Protein AF-A0A6J3S0X6-F1 (afdb_monomer)

Secondary structure (DSSP, 8-state):
-HHHHHHHHHHHHHHHHHHHHHHHHHSTT---PPPEEEEEEEE--TT---SS-----BTTEEEEEEEE--S-HHHHHHHHHHHTT---HHHHHHHHTTTS---S------S---PPPHHHHHHH-PPPHHHHHHHHHHHHHHHHHHHHHHHHHHTT--

Organism: Tursiops truncatus (NCBI:txid9739)

Nearest PDB structures (foldseek):
  6wao-assembly1_B  TM=4.296E-01  e=1.115E+00  Arabidopsis thaliana
  6wao-assembly1_A  TM=4.395E-01  e=2.461E+00  Arabidopsis thaliana
  6wcs-assembly1_B  TM=4.379E-01  e=2.629E+00  Arabidopsis thaliana
  7tlf-assembly2_E  TM=3.580E-01  e=1.452E+00  Proteomonas sulcata
  2jya-assembly1_A  TM=3.172E-01  e=8.619E+00  Agrobacterium fabrum str. C58

Foldseek 3Di:
DPVVVVQVVLQVVLVVVVVVQLVLLPDPPDPDDDKDKGKHWAADDPPQPDDDDPFPDDPRTGIFIDIDGDSDNLVRVVVVCVSNVHDCVVVVVVVPVVDDDDPPDPDPPDPDPDQDDPVVCVVVVPDHPVVVVVVVVVVVVVVVVVVVVVVVVVVVPD

Radius of gyration: 33.4 Å; Cα contacts (8 Å, |Δi|>4): 92; chains: 1; bounding box: 47×49×105 Å

Solvent-accessible surface area (backbone atoms only — not comparable to full-atom values): 9994 Å² total; per-residue (Å²): 123,65,68,62,54,55,44,50,51,45,34,52,57,31,48,55,53,48,51,58,51,52,56,51,57,71,43,92,80,72,88,74,78,75,70,46,77,41,49,39,65,41,76,67,58,103,82,72,90,76,82,92,70,94,52,67,65,59,94,61,27,35,57,41,76,53,72,50,74,71,80,46,69,65,64,47,53,51,51,52,32,56,69,66,74,44,90,58,64,81,61,51,57,66,60,52,66,76,79,64,75,84,75,82,80,75,74,76,85,58,95,62,76,90,77,78,59,74,66,54,27,70,72,69,70,49,83,55,78,66,61,58,51,56,50,51,55,55,50,50,54,51,53,52,52,54,51,53,52,53,53,56,57,62,70,73,74,120

Structure (mmCIF, N/CA/C/O backbone):
data_AF-A0A6J3S0X6-F1
#
_entry.id   AF-A0A6J3S0X6-F1
#
loop_
_atom_site.group_PDB
_atom_site.id
_atom_site.type_symbol
_atom_site.label_atom_id
_atom_site.label_alt_id
_atom_site.label_comp_id
_atom_site.label_asym_id
_atom_site.label_entity_id
_atom_site.label_seq_id
_atom_site.pdbx_PDB_ins_code
_atom_site.Cartn_x
_atom_site.Cartn_y
_atom_site.Cartn_z
_atom_site.occupancy
_atom_site.B_iso_or_equiv
_atom_site.auth_seq_id
_atom_site.auth_comp_id
_atom_site.auth_asym_id
_atom_site.auth_atom_id
_atom_site.pdbx_PDB_model_num
ATOM 1 N N . MET A 1 1 ? 18.352 9.511 -20.457 1.00 56.28 1 MET A N 1
ATOM 2 C CA . MET A 1 1 ? 18.359 9.613 -18.977 1.00 56.28 1 MET A CA 1
ATOM 3 C C . MET A 1 1 ? 17.061 10.206 -18.416 1.00 56.28 1 MET A C 1
ATOM 5 O O . MET A 1 1 ? 16.658 9.818 -17.333 1.00 56.28 1 MET A O 1
ATOM 9 N N . THR A 1 2 ? 16.362 11.066 -19.164 1.00 64.38 2 THR A N 1
ATOM 10 C CA . THR A 1 2 ? 15.170 11.818 -18.721 1.00 64.38 2 THR A CA 1
ATOM 11 C C . THR A 1 2 ? 13.908 10.975 -18.481 1.00 64.38 2 THR A C 1
ATOM 13 O O . THR A 1 2 ? 13.141 11.287 -17.580 1.00 64.38 2 THR A O 1
ATOM 16 N N . LEU A 1 3 ? 13.704 9.879 -19.226 1.00 71.19 3 LEU A N 1
ATOM 17 C CA . LEU A 1 3 ? 12.484 9.057 -19.116 1.00 71.19 3 LEU A CA 1
ATOM 18 C C . LEU A 1 3 ? 12.321 8.395 -17.733 1.00 71.19 3 LEU A C 1
ATOM 20 O O . LEU A 1 3 ? 11.231 8.387 -17.175 1.00 71.19 3 LEU A O 1
ATOM 24 N N . ASN A 1 4 ? 13.417 7.892 -17.152 1.00 76.62 4 ASN A N 1
ATOM 25 C CA . ASN A 1 4 ? 13.386 7.242 -15.836 1.00 76.62 4 ASN A CA 1
ATOM 26 C C . ASN A 1 4 ? 13.044 8.225 -14.709 1.00 76.62 4 ASN A C 1
ATOM 28 O O . ASN A 1 4 ? 12.375 7.841 -13.756 1.00 76.62 4 ASN A O 1
ATOM 32 N N . ILE A 1 5 ? 13.470 9.486 -14.837 1.00 82.19 5 ILE A N 1
ATOM 33 C CA . ILE A 1 5 ? 13.182 10.541 -13.856 1.00 82.19 5 ILE A CA 1
ATOM 34 C C . ILE A 1 5 ? 11.679 10.840 -13.851 1.00 82.19 5 ILE A C 1
ATOM 36 O O . ILE A 1 5 ? 11.073 10.891 -12.788 1.00 82.19 5 ILE A O 1
ATOM 40 N N . VAL A 1 6 ? 11.062 10.934 -15.035 1.00 84.94 6 VAL A N 1
ATOM 41 C CA . VAL A 1 6 ? 9.612 11.149 -15.166 1.00 84.94 6 VAL A CA 1
ATOM 42 C C . VAL A 1 6 ? 8.821 9.966 -14.596 1.00 84.94 6 VAL A C 1
ATOM 44 O O . VAL A 1 6 ? 7.844 10.167 -13.880 1.00 84.94 6 VAL A O 1
ATOM 47 N N . PHE A 1 7 ? 9.245 8.724 -14.856 1.00 86.50 7 PHE A N 1
ATOM 48 C CA . PHE A 1 7 ? 8.583 7.539 -14.292 1.00 86.50 7 PHE A CA 1
ATOM 49 C C . PHE A 1 7 ? 8.681 7.481 -12.768 1.00 86.50 7 PHE A C 1
ATOM 51 O O . PHE A 1 7 ? 7.698 7.155 -12.101 1.00 86.50 7 PHE A O 1
ATOM 58 N N . GLN A 1 8 ? 9.842 7.833 -12.215 1.00 88.31 8 GLN A N 1
ATOM 59 C CA . GLN A 1 8 ? 10.033 7.921 -10.774 1.00 88.31 8 GLN A CA 1
ATOM 60 C C . GLN A 1 8 ? 9.152 9.015 -10.166 1.00 88.31 8 GLN A C 1
ATOM 62 O O . GLN A 1 8 ? 8.465 8.760 -9.184 1.00 88.31 8 GLN A O 1
ATOM 67 N N . GLU A 1 9 ? 9.105 10.200 -10.772 1.00 91.44 9 GLU A N 1
ATOM 68 C CA . GLU A 1 9 ? 8.286 11.313 -10.292 1.00 91.44 9 GLU A CA 1
ATOM 69 C C . GLU A 1 9 ? 6.787 10.978 -10.285 1.00 91.44 9 GLU A C 1
ATOM 71 O O . GLU A 1 9 ? 6.089 11.250 -9.305 1.00 91.44 9 GLU A O 1
ATOM 76 N N . VAL A 1 10 ? 6.283 10.328 -11.341 1.00 90.12 10 VAL A N 1
ATOM 77 C CA . VAL A 1 10 ? 4.884 9.877 -11.389 1.00 90.12 10 VAL A CA 1
ATOM 78 C C . VAL A 1 10 ? 4.604 8.843 -10.300 1.00 90.12 10 VAL A C 1
ATOM 80 O O . VAL A 1 10 ? 3.589 8.950 -9.612 1.00 90.12 10 VAL A O 1
ATOM 83 N N . ASN A 1 11 ? 5.508 7.881 -10.097 1.00 91.94 11 ASN A N 1
ATOM 84 C CA . ASN A 1 11 ? 5.362 6.885 -9.038 1.00 91.94 11 ASN A CA 1
ATOM 85 C C . ASN A 1 11 ? 5.354 7.530 -7.646 1.00 91.94 11 ASN A C 1
ATOM 87 O O . ASN A 1 11 ? 4.496 7.193 -6.837 1.00 91.94 11 ASN A O 1
ATOM 91 N N . GLU A 1 12 ? 6.240 8.489 -7.380 1.00 94.06 12 GLU A N 1
ATOM 92 C CA . GLU A 1 12 ? 6.286 9.225 -6.111 1.00 94.06 12 GLU A CA 1
ATOM 93 C C . GLU A 1 12 ? 4.986 9.998 -5.845 1.00 94.06 12 GLU A C 1
ATOM 95 O O . GLU A 1 12 ? 4.422 9.942 -4.750 1.00 94.06 12 GLU A O 1
ATOM 100 N N . ASN A 1 13 ? 4.453 10.688 -6.855 1.00 94.19 13 ASN A N 1
ATOM 101 C CA . ASN A 1 13 ? 3.195 11.427 -6.726 1.00 94.19 13 ASN A CA 1
ATOM 102 C C . ASN A 1 13 ? 1.991 10.491 -6.521 1.00 94.19 13 ASN A C 1
ATOM 104 O O . ASN A 1 13 ? 1.105 10.776 -5.703 1.00 94.19 13 ASN A O 1
ATOM 108 N N . SER A 1 14 ? 1.980 9.348 -7.209 1.00 93.12 14 SER A N 1
ATOM 109 C CA . SER A 1 14 ? 0.981 8.300 -7.004 1.00 93.12 14 SER A CA 1
ATOM 110 C C . SER A 1 14 ? 1.089 7.664 -5.616 1.00 93.12 14 SER A C 1
ATOM 112 O O . SER A 1 14 ? 0.060 7.441 -4.980 1.00 93.12 14 SER A O 1
ATOM 114 N N . LEU A 1 15 ? 2.300 7.427 -5.099 1.00 93.31 15 LEU A N 1
ATOM 115 C CA . LEU A 1 15 ? 2.525 6.882 -3.754 1.00 93.31 15 LEU A CA 1
ATOM 116 C C . LEU A 1 15 ? 2.066 7.843 -2.659 1.00 93.31 15 LEU A C 1
ATOM 118 O O . LEU A 1 15 ? 1.383 7.419 -1.729 1.00 93.31 15 LEU A O 1
ATOM 122 N N . LYS A 1 16 ? 2.365 9.141 -2.784 1.00 93.69 16 LYS A N 1
ATOM 123 C C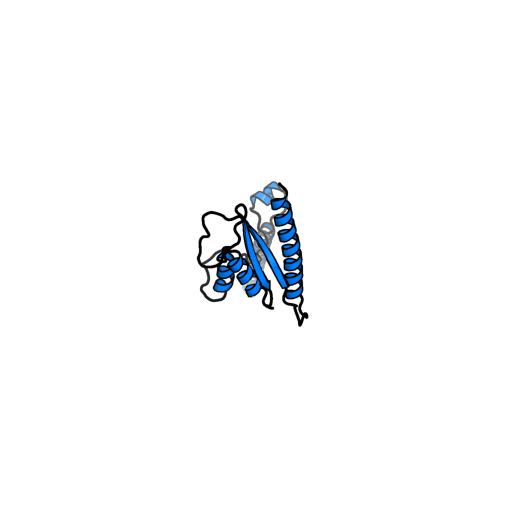A . LYS A 1 16 ? 1.862 10.167 -1.852 1.00 93.69 16 LYS A CA 1
ATOM 124 C C . LYS A 1 16 ? 0.336 10.185 -1.817 1.00 93.69 16 LYS A C 1
ATOM 126 O O . LYS A 1 16 ? -0.265 10.195 -0.744 1.00 93.69 16 LYS A O 1
ATOM 131 N N . SER A 1 17 ? -0.290 10.133 -2.992 1.00 91.00 17 SER A N 1
ATOM 132 C CA . SER A 1 17 ? -1.750 10.101 -3.118 1.00 91.00 17 SER A CA 1
ATOM 133 C C . SER A 1 17 ? -2.350 8.814 -2.539 1.00 91.00 17 SER A C 1
ATOM 135 O O . SER A 1 17 ? -3.396 8.860 -1.891 1.00 91.00 17 SER A O 1
ATOM 137 N N . LEU A 1 18 ? -1.675 7.674 -2.725 1.00 91.00 18 LEU A N 1
ATOM 138 C CA . LEU A 1 18 ? -2.056 6.393 -2.135 1.00 91.00 18 LEU A CA 1
ATOM 139 C C . LEU A 1 18 ? -1.964 6.422 -0.604 1.00 91.00 18 LEU A C 1
ATOM 141 O O . LEU A 1 18 ? -2.918 6.019 0.056 1.00 91.00 18 LEU A O 1
ATOM 145 N N . SER A 1 19 ? -0.858 6.923 -0.043 1.00 90.25 19 SER A N 1
ATOM 146 C CA . SER A 1 19 ? -0.666 7.037 1.412 1.00 90.25 19 SER A CA 1
ATOM 147 C C . SER A 1 19 ? -1.778 7.866 2.038 1.00 90.25 19 SER A C 1
ATOM 149 O O . SER A 1 19 ? -2.481 7.394 2.928 1.00 90.25 19 SER A O 1
ATOM 151 N N . ALA A 1 20 ? -2.027 9.057 1.487 1.00 89.12 20 ALA A N 1
ATOM 152 C CA . ALA A 1 20 ? -3.098 9.925 1.958 1.00 89.12 20 ALA A CA 1
ATOM 153 C C . ALA A 1 20 ? -4.475 9.240 1.874 1.00 89.12 20 ALA A C 1
ATOM 155 O O . ALA A 1 20 ? -5.309 9.403 2.765 1.00 89.12 20 ALA A O 1
ATOM 156 N N . TYR A 1 21 ? -4.733 8.455 0.822 1.00 88.56 21 TYR A N 1
ATOM 157 C CA . TYR A 1 21 ? -5.977 7.695 0.693 1.00 88.56 21 TYR A CA 1
ATOM 158 C C . TYR A 1 21 ? -6.118 6.622 1.785 1.00 88.56 21 TYR A C 1
ATOM 160 O O . TYR A 1 21 ? -7.165 6.545 2.428 1.00 88.56 21 TYR A O 1
ATOM 168 N N . LEU A 1 22 ? -5.064 5.838 2.036 1.00 88.69 22 LEU A N 1
ATOM 169 C CA . LEU A 1 22 ? -5.047 4.793 3.066 1.00 88.69 22 LEU A CA 1
ATOM 170 C C . LEU A 1 22 ? -5.162 5.369 4.486 1.00 88.69 22 LEU A C 1
ATOM 172 O O . LEU A 1 22 ? -5.909 4.839 5.305 1.00 88.69 22 LEU A O 1
ATOM 176 N N . GLU A 1 23 ? -4.507 6.492 4.773 1.00 88.12 23 GLU A N 1
ATOM 177 C CA . GLU A 1 23 ? -4.644 7.191 6.057 1.00 88.12 23 GLU A CA 1
ATOM 178 C C . GLU A 1 23 ? -6.081 7.671 6.294 1.00 88.12 23 GLU A C 1
ATOM 180 O O . GLU A 1 23 ? -6.598 7.608 7.411 1.00 88.12 23 GLU A O 1
ATOM 185 N N . ASN A 1 24 ? -6.757 8.139 5.242 1.00 85.38 24 ASN A N 1
ATOM 186 C CA . ASN A 1 24 ? -8.154 8.555 5.338 1.00 85.38 24 ASN A CA 1
ATOM 187 C C . ASN A 1 24 ? -9.114 7.365 5.494 1.00 85.38 24 ASN A C 1
ATOM 189 O O . ASN A 1 24 ? -10.166 7.532 6.107 1.00 85.38 24 ASN A O 1
ATOM 193 N N . LEU A 1 25 ? -8.754 6.177 4.993 1.00 83.12 25 LEU A N 1
ATOM 194 C CA . LEU A 1 25 ? -9.490 4.933 5.248 1.00 83.12 25 LEU A CA 1
ATOM 195 C C . LEU A 1 25 ? -9.393 4.492 6.712 1.00 83.12 25 LEU A C 1
ATOM 197 O O . LEU A 1 25 ? -10.371 4.002 7.270 1.00 83.12 25 LEU A O 1
ATOM 201 N N . GLN A 1 26 ? -8.229 4.676 7.340 1.00 82.06 26 GLN A N 1
ATOM 202 C CA . GLN A 1 26 ? -7.994 4.271 8.729 1.00 82.06 26 GLN A CA 1
ATOM 203 C C . GLN A 1 26 ? -8.692 5.175 9.754 1.00 82.06 26 GLN A C 1
ATOM 205 O O . GLN A 1 26 ? -8.938 4.744 10.879 1.00 82.06 26 GLN A O 1
ATOM 210 N N . LYS A 1 27 ? -9.023 6.422 9.396 1.00 81.94 27 LYS A N 1
ATOM 211 C CA . LYS A 1 27 ? -9.671 7.374 10.309 1.00 81.94 27 LYS A CA 1
ATOM 212 C C . LYS A 1 27 ? -11.154 7.019 10.510 1.00 81.94 27 LYS A C 1
ATOM 214 O O . LYS A 1 27 ? -11.945 7.166 9.570 1.00 81.94 27 LYS A O 1
ATOM 219 N N . PRO A 1 28 ? -11.581 6.629 11.728 1.00 63.47 28 PRO A N 1
ATOM 220 C CA . PRO A 1 28 ? -12.983 6.338 12.002 1.00 63.47 28 PRO A CA 1
ATOM 221 C C . PRO A 1 28 ? -13.795 7.639 11.911 1.00 63.47 28 PRO A C 1
ATOM 223 O O . PRO A 1 28 ? -13.702 8.503 12.775 1.00 63.47 28 PRO A O 1
ATOM 226 N N . GLY A 1 29 ? -14.567 7.811 10.833 1.00 64.06 29 GLY A N 1
ATOM 227 C CA . GLY A 1 29 ? -15.448 8.975 10.659 1.00 64.06 29 GLY A CA 1
ATOM 228 C C . GLY A 1 29 ? -15.529 9.556 9.245 1.00 64.06 29 GLY A C 1
ATOM 229 O O . GLY A 1 29 ? -16.440 10.340 8.973 1.00 64.06 29 GLY A O 1
ATOM 230 N N . PHE A 1 30 ? -14.652 9.163 8.315 1.00 65.00 30 PHE A N 1
ATOM 231 C CA . PHE A 1 30 ? -14.728 9.634 6.928 1.00 65.00 30 PHE A CA 1
ATOM 232 C C . PHE A 1 30 ? -15.824 8.897 6.139 1.00 65.00 30 PHE A C 1
ATOM 234 O O . PHE A 1 30 ? -15.685 7.748 5.730 1.00 65.00 30 PHE A O 1
ATOM 241 N N . LYS A 1 31 ? -16.955 9.578 5.911 1.00 58.62 31 LYS A N 1
ATOM 242 C CA . LYS A 1 31 ? -18.150 9.009 5.257 1.00 58.62 31 LYS A CA 1
ATOM 243 C C . LYS A 1 31 ? -18.131 9.071 3.727 1.00 58.62 31 LYS A C 1
ATOM 245 O O . LYS A 1 31 ? -19.076 8.590 3.106 1.00 58.62 31 LYS A O 1
ATOM 250 N N . SER A 1 32 ? -17.106 9.656 3.110 1.00 62.16 32 SER A N 1
ATOM 251 C CA . SER A 1 32 ? -17.031 9.855 1.658 1.00 62.16 32 SER A CA 1
ATOM 252 C C . SER A 1 32 ? -15.578 10.013 1.215 1.00 62.16 32 SER A C 1
ATOM 254 O O . SER A 1 32 ? -15.001 11.092 1.347 1.00 62.16 32 SER A O 1
ATOM 256 N N . LEU A 1 33 ? -15.001 8.952 0.657 1.00 72.12 33 LEU A N 1
ATOM 257 C CA . LEU A 1 33 ? -13.732 9.027 -0.059 1.00 72.12 33 LEU A CA 1
ATOM 258 C C . LEU A 1 33 ? -14.025 9.267 -1.534 1.00 72.12 33 LEU A C 1
ATOM 260 O O . LEU A 1 33 ? -14.831 8.556 -2.135 1.00 72.12 33 LEU A O 1
ATOM 264 N N . LYS A 1 34 ? -13.390 10.289 -2.108 1.00 78.81 34 LYS A N 1
ATOM 265 C CA . LYS A 1 34 ? -13.465 10.514 -3.550 1.00 78.81 34 LYS A CA 1
ATOM 266 C C . LYS A 1 34 ? -12.678 9.409 -4.257 1.00 78.81 34 LYS A C 1
ATOM 268 O O . LYS A 1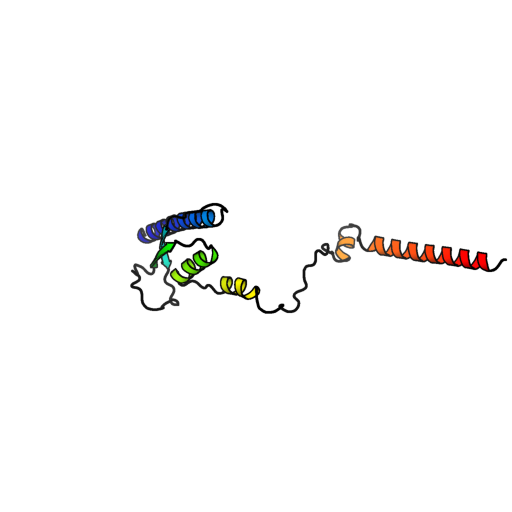 34 ? -11.600 9.064 -3.772 1.00 78.81 34 LYS A O 1
ATOM 273 N N . PRO A 1 35 ? -13.187 8.867 -5.376 1.00 84.25 35 PRO A N 1
ATOM 274 C CA . PRO A 1 35 ? -12.421 7.926 -6.166 1.00 84.25 35 PRO A CA 1
ATOM 275 C C . PRO A 1 35 ? -11.103 8.552 -6.630 1.00 84.25 35 PRO A C 1
ATOM 277 O O . PRO A 1 35 ? -11.116 9.588 -7.297 1.00 84.25 35 PRO A O 1
ATOM 280 N N . THR A 1 36 ? -9.978 7.935 -6.273 1.00 87.94 36 THR A N 1
ATOM 281 C CA . THR A 1 36 ? -8.641 8.437 -6.616 1.00 87.94 36 THR A CA 1
ATOM 282 C C . THR A 1 36 ? -8.037 7.548 -7.688 1.00 87.94 36 THR A C 1
ATOM 284 O O . THR A 1 36 ? -7.875 6.343 -7.492 1.00 87.94 36 THR A O 1
ATOM 287 N N . GLN A 1 37 ? -7.709 8.138 -8.833 1.00 90.81 37 GLN A N 1
ATOM 288 C CA . GLN A 1 37 ? -7.025 7.447 -9.917 1.00 90.81 37 GLN A CA 1
ATOM 289 C C . GLN A 1 37 ? -5.513 7.552 -9.732 1.00 90.81 37 GLN A C 1
ATOM 291 O O . GLN A 1 37 ? -4.988 8.650 -9.569 1.00 90.81 37 GLN A O 1
ATOM 296 N N . LEU A 1 38 ? -4.828 6.413 -9.787 1.00 91.56 38 LEU A N 1
ATOM 297 C CA . LEU A 1 38 ? -3.379 6.316 -9.655 1.00 91.56 38 LEU A CA 1
ATOM 298 C C . LEU A 1 38 ? -2.771 5.675 -10.903 1.00 91.56 38 LEU A C 1
ATOM 300 O O . LEU A 1 38 ? -3.409 4.871 -11.591 1.00 91.56 38 LEU A O 1
ATOM 304 N N . MET A 1 39 ? -1.524 6.045 -11.181 1.00 90.50 39 MET A N 1
ATOM 305 C CA . MET A 1 39 ? -0.730 5.494 -12.273 1.00 90.50 39 MET A CA 1
ATOM 306 C C . MET A 1 39 ? 0.644 5.088 -11.753 1.00 90.50 39 MET A C 1
ATOM 308 O O . MET A 1 39 ? 1.310 5.876 -11.085 1.00 90.50 39 MET A O 1
ATOM 312 N N . PHE A 1 40 ? 1.070 3.879 -12.095 1.00 89.88 40 PHE A N 1
ATOM 313 C CA . PHE A 1 40 ? 2.363 3.334 -11.714 1.00 89.88 40 PHE A CA 1
ATOM 314 C C . PHE A 1 40 ? 3.111 2.812 -12.932 1.00 89.88 40 PHE A C 1
ATOM 316 O O . PHE A 1 40 ? 2.531 2.152 -13.791 1.00 89.88 40 PHE A O 1
ATOM 323 N N . TYR A 1 41 ? 4.411 3.066 -12.969 1.00 89.25 41 TYR A N 1
ATOM 324 C CA . TYR A 1 41 ? 5.350 2.445 -13.889 1.00 89.25 41 TYR A CA 1
ATOM 325 C C . TYR A 1 41 ? 6.108 1.353 -13.142 1.00 89.25 41 TYR A C 1
ATOM 327 O O . TYR A 1 41 ? 6.905 1.634 -12.246 1.00 89.25 41 TYR A O 1
ATOM 335 N N . VAL A 1 42 ? 5.839 0.102 -13.499 1.00 86.50 42 VAL A N 1
ATOM 336 C CA . VAL A 1 42 ? 6.434 -1.089 -12.884 1.00 86.50 42 VAL A CA 1
ATOM 337 C C . VAL A 1 42 ? 7.482 -1.653 -13.833 1.00 86.50 42 VAL A C 1
ATOM 339 O O . VAL A 1 42 ? 7.234 -1.753 -15.031 1.00 86.50 42 VAL A O 1
ATOM 342 N N . ARG A 1 43 ? 8.663 -2.023 -13.335 1.00 84.31 43 ARG A N 1
ATOM 343 C CA . ARG A 1 43 ? 9.680 -2.670 -14.176 1.00 84.31 43 ARG A CA 1
ATOM 344 C C . ARG A 1 43 ? 9.186 -4.058 -14.583 1.00 84.31 43 ARG A C 1
ATOM 346 O O . ARG A 1 43 ? 8.761 -4.833 -13.731 1.00 84.31 43 ARG A O 1
ATOM 353 N N . GLN A 1 44 ? 9.238 -4.361 -15.874 1.00 75.00 44 GLN A N 1
ATOM 354 C CA . GLN A 1 44 ? 8.875 -5.679 -16.372 1.00 75.00 44 GLN A CA 1
ATOM 355 C C . GLN A 1 44 ? 10.006 -6.653 -16.016 1.00 75.00 44 GLN A C 1
ATOM 357 O O . GLN A 1 44 ? 11.158 -6.439 -16.389 1.00 75.00 44 GLN A O 1
ATOM 362 N N . THR A 1 45 ? 9.678 -7.679 -15.237 1.00 66.56 45 THR A N 1
ATOM 363 C CA . THR A 1 45 ? 10.544 -8.834 -14.981 1.00 66.56 45 THR A CA 1
ATOM 364 C C . THR A 1 45 ? 9.925 -10.021 -15.706 1.00 66.56 45 THR A C 1
ATOM 366 O O . THR A 1 45 ? 8.700 -10.142 -15.745 1.00 66.56 45 THR A O 1
ATOM 369 N N . ASP A 1 46 ? 10.765 -10.872 -16.288 1.00 57.03 46 ASP A N 1
ATOM 370 C CA . ASP A 1 46 ? 10.466 -11.909 -17.295 1.00 57.03 46 ASP A CA 1
ATOM 371 C C . ASP A 1 46 ? 9.475 -13.017 -16.851 1.00 57.03 46 ASP A C 1
ATOM 373 O O . ASP A 1 46 ? 9.300 -14.017 -17.537 1.00 57.03 46 ASP A O 1
ATOM 377 N N . GLN A 1 47 ? 8.826 -12.854 -15.696 1.00 55.47 47 GLN A N 1
ATOM 378 C CA . GLN A 1 47 ? 7.976 -13.830 -15.008 1.00 55.47 47 GLN A CA 1
ATOM 379 C C . GLN A 1 47 ? 6.469 -13.511 -15.094 1.00 55.47 47 GLN A C 1
ATOM 381 O O . GLN A 1 47 ? 5.650 -14.364 -14.769 1.00 55.47 47 GLN A O 1
ATOM 386 N N . ASN A 1 48 ? 6.073 -12.309 -15.536 1.00 53.16 48 ASN A N 1
ATOM 387 C CA . ASN A 1 48 ? 4.696 -11.811 -15.367 1.00 53.16 48 ASN A CA 1
ATOM 388 C C . ASN A 1 48 ? 3.910 -11.672 -16.686 1.00 53.16 48 ASN A C 1
ATOM 390 O O . ASN A 1 48 ? 3.173 -10.703 -16.877 1.00 53.16 48 ASN A O 1
ATOM 394 N N . SER A 1 49 ? 4.061 -12.609 -17.625 1.00 48.56 49 SER A N 1
ATOM 395 C CA . SER A 1 49 ? 3.237 -12.649 -18.841 1.00 48.56 49 SER A CA 1
ATOM 396 C C . SER A 1 49 ? 1.897 -13.345 -18.568 1.00 48.56 49 SER A C 1
ATOM 398 O O . SER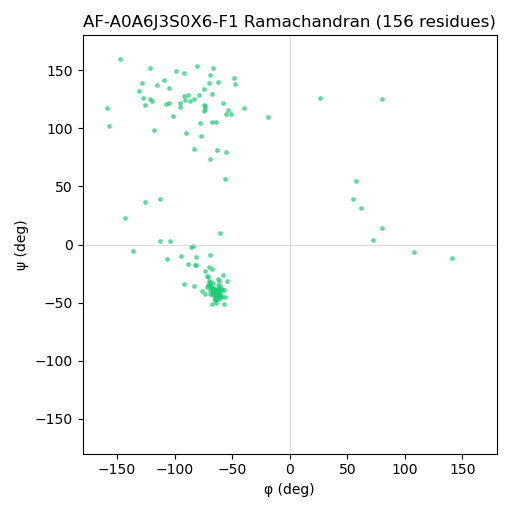 A 1 49 ? 1.737 -14.531 -18.847 1.00 48.56 49 SER A O 1
ATOM 400 N N . SER A 1 50 ? 0.933 -12.606 -18.020 1.00 47.44 50 SER A N 1
ATOM 401 C CA . SER A 1 50 ? -0.473 -13.020 -17.957 1.00 47.44 50 SER A CA 1
ATOM 402 C C . SER A 1 50 ? -1.323 -12.028 -18.746 1.00 47.44 50 SER A C 1
ATOM 404 O O . SER A 1 50 ? -1.619 -10.938 -18.270 1.00 47.44 50 SER A O 1
ATOM 406 N N . ASP A 1 51 ? -1.615 -12.452 -19.971 1.00 45.19 51 ASP A N 1
ATOM 407 C CA . ASP A 1 51 ? -2.767 -12.204 -20.843 1.00 45.19 51 ASP A CA 1
ATOM 408 C C . ASP A 1 51 ? -3.607 -10.911 -20.690 1.00 45.19 51 ASP A C 1
ATOM 410 O O . ASP A 1 51 ? -4.202 -10.630 -19.649 1.00 45.19 51 ASP A O 1
ATOM 414 N N . GLY A 1 52 ? -3.753 -10.185 -21.807 1.00 47.41 52 GLY A N 1
ATOM 415 C CA . GLY A 1 52 ? -5.006 -9.494 -22.136 1.00 47.41 52 GLY A CA 1
ATOM 416 C C . GLY A 1 52 ? -5.093 -7.966 -22.046 1.00 47.41 52 GLY A C 1
ATOM 417 O O . GLY A 1 52 ? -6.109 -7.423 -22.475 1.00 47.41 52 GLY A O 1
ATOM 418 N N . GLN A 1 53 ? -4.089 -7.236 -21.550 1.00 47.00 53 GLN A N 1
ATOM 419 C CA . GLN A 1 53 ? -4.159 -5.767 -21.515 1.00 47.00 53 GLN A CA 1
ATOM 420 C C . GLN A 1 53 ? -2.939 -5.157 -22.203 1.00 47.00 53 GLN A C 1
ATOM 42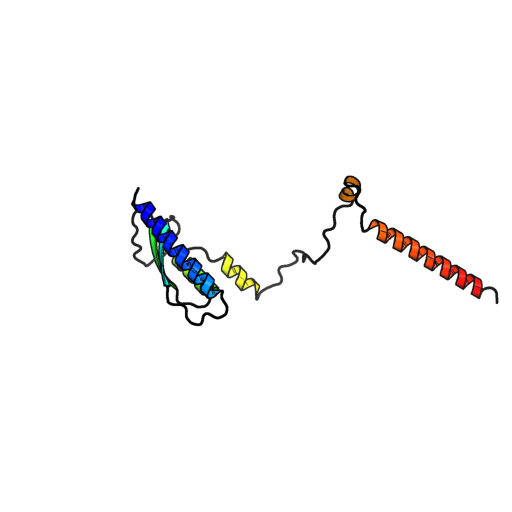2 O O . GLN A 1 53 ? -1.809 -5.423 -21.804 1.00 47.00 53 GLN A O 1
ATOM 427 N N . GLU A 1 54 ? -3.187 -4.366 -23.254 1.00 47.34 54 GLU A N 1
ATOM 428 C CA . GLU A 1 54 ? -2.217 -3.569 -24.020 1.00 47.34 54 GLU A CA 1
ATOM 429 C C . GLU A 1 54 ? -1.455 -2.633 -23.068 1.00 47.34 54 GLU A C 1
ATOM 431 O O . GLU A 1 54 ? -1.781 -1.460 -22.869 1.00 47.34 54 GLU A O 1
ATOM 436 N N . HIS A 1 55 ? -0.465 -3.186 -22.379 1.00 58.16 55 HIS A N 1
ATOM 437 C CA . HIS A 1 55 ? 0.438 -2.429 -21.549 1.00 58.16 55 HIS A CA 1
ATOM 438 C C . HIS A 1 55 ? 1.366 -1.692 -22.497 1.00 58.16 55 HIS A C 1
ATOM 440 O O . HIS A 1 55 ? 2.105 -2.309 -23.259 1.00 58.16 55 HIS A O 1
ATOM 446 N N . PHE A 1 56 ? 1.303 -0.363 -22.461 1.00 54.31 56 PHE A N 1
ATOM 447 C CA . PHE A 1 56 ? 2.220 0.508 -23.185 1.00 54.31 56 PHE A CA 1
ATOM 448 C C . PHE A 1 56 ? 3.645 0.293 -22.655 1.00 54.31 56 PHE A C 1
ATOM 450 O O . PHE A 1 56 ? 4.124 1.026 -21.788 1.00 54.31 56 PHE A O 1
ATOM 457 N N . SER A 1 57 ? 4.304 -0.758 -23.140 1.00 57.97 57 SER A N 1
ATOM 458 C CA . SER A 1 57 ? 5.664 -1.127 -22.779 1.00 57.97 57 SER A CA 1
ATOM 459 C C . SER A 1 57 ? 6.616 -0.195 -23.504 1.00 57.97 57 SER A C 1
ATOM 461 O O . SER A 1 57 ? 7.010 -0.424 -24.644 1.00 57.97 57 SER A O 1
ATOM 463 N N . THR A 1 58 ? 6.991 0.887 -22.834 1.00 58.12 58 THR A N 1
ATOM 464 C CA . THR A 1 58 ? 8.084 1.744 -23.287 1.00 58.12 58 THR A CA 1
ATOM 465 C C . THR A 1 58 ? 9.287 1.468 -22.393 1.00 58.12 58 THR A C 1
ATOM 467 O O . THR A 1 58 ? 9.223 1.579 -21.172 1.00 58.12 58 THR A O 1
ATOM 470 N N . SER A 1 59 ? 10.406 1.055 -22.993 1.00 66.50 59 SER A N 1
ATOM 471 C CA . SER A 1 59 ? 11.698 0.944 -22.300 1.00 66.50 59 SER A CA 1
ATOM 472 C C . SER A 1 59 ? 11.766 -0.057 -21.121 1.00 66.50 59 SER A C 1
ATOM 474 O O . SER A 1 59 ? 12.534 0.161 -20.182 1.00 66.50 59 SER A O 1
ATOM 476 N N . GLY A 1 60 ? 11.002 -1.156 -21.151 1.00 77.88 60 GLY A N 1
ATOM 477 C CA . GLY A 1 60 ? 11.037 -2.195 -20.102 1.00 77.88 60 GLY A CA 1
ATOM 478 C C . GLY A 1 60 ? 10.232 -1.862 -18.839 1.00 77.88 60 GLY A C 1
ATOM 479 O O . GLY A 1 60 ? 10.394 -2.518 -17.808 1.00 77.88 60 GLY A O 1
ATOM 480 N N . PHE A 1 61 ? 9.364 -0.850 -18.912 1.00 80.19 61 PHE A N 1
ATOM 481 C CA . PHE A 1 61 ? 8.407 -0.511 -17.865 1.00 80.19 61 PHE A CA 1
ATOM 482 C C . PHE A 1 61 ? 6.972 -0.711 -18.360 1.00 80.19 61 PHE A C 1
ATOM 484 O O . PHE A 1 61 ? 6.620 -0.321 -19.472 1.00 80.19 61 PHE A O 1
ATOM 491 N N . ARG A 1 62 ? 6.143 -1.299 -17.500 1.00 86.31 62 ARG A N 1
ATOM 492 C CA . ARG A 1 62 ? 4.704 -1.495 -17.649 1.00 86.31 62 ARG A CA 1
ATOM 493 C C . ARG A 1 62 ? 3.971 -0.361 -16.944 1.00 86.31 62 ARG A C 1
ATOM 495 O O . ARG A 1 62 ? 4.105 -0.202 -15.731 1.00 86.31 62 ARG A O 1
ATOM 502 N N . ALA A 1 63 ? 3.150 0.377 -17.682 1.00 86.69 63 ALA A N 1
ATOM 503 C CA . ALA A 1 63 ? 2.203 1.311 -17.087 1.00 86.69 63 ALA A CA 1
ATOM 504 C C . ALA A 1 63 ? 0.966 0.560 -16.559 1.00 86.69 63 ALA A C 1
ATOM 506 O O . ALA A 1 63 ? 0.328 -0.215 -17.279 1.00 86.69 63 ALA A O 1
ATOM 507 N N . VAL A 1 64 ? 0.624 0.813 -15.299 1.00 88.50 64 VAL A N 1
ATOM 508 C CA . VAL A 1 64 ? -0.536 0.270 -14.588 1.00 88.50 64 VAL A CA 1
ATOM 509 C C . VAL A 1 64 ? -1.383 1.442 -14.128 1.00 88.50 64 VAL A C 1
ATOM 511 O O . VAL A 1 64 ? -0.890 2.341 -13.451 1.00 88.50 64 VAL A O 1
ATOM 514 N N . LYS A 1 65 ? -2.661 1.447 -14.495 1.00 90.19 65 LYS A N 1
ATOM 515 C CA . LYS A 1 65 ? -3.591 2.520 -14.148 1.00 90.19 65 LYS A CA 1
ATOM 516 C C . LYS A 1 65 ? -4.826 1.920 -13.500 1.00 90.19 65 LYS A C 1
ATOM 518 O O . LYS A 1 65 ? -5.462 1.054 -14.091 1.00 90.19 65 LYS A O 1
ATOM 523 N N . PHE A 1 66 ? -5.170 2.395 -12.310 1.00 88.50 66 PHE A N 1
ATOM 524 C CA . PHE A 1 66 ? -6.328 1.906 -11.567 1.00 88.50 66 PHE A CA 1
ATOM 525 C C . PHE A 1 66 ? -6.962 3.015 -10.725 1.00 88.50 66 PHE A C 1
ATOM 527 O O . PHE A 1 66 ? -6.336 4.031 -10.423 1.00 88.50 66 PHE A O 1
ATOM 534 N N . THR A 1 67 ? -8.228 2.819 -10.355 1.00 90.00 67 THR A N 1
ATOM 535 C CA . THR A 1 67 ? -9.008 3.781 -9.568 1.00 90.00 67 THR A CA 1
ATOM 536 C C . THR A 1 67 ? -9.455 3.151 -8.253 1.00 90.00 67 THR A C 1
ATOM 538 O O . THR A 1 67 ? -10.137 2.126 -8.243 1.00 90.00 67 THR A O 1
ATOM 541 N N . LEU A 1 68 ? -9.095 3.787 -7.141 1.00 87.00 68 LEU A N 1
ATOM 542 C CA . LEU A 1 68 ? -9.472 3.377 -5.791 1.00 87.00 68 LEU A CA 1
ATOM 543 C C . LEU A 1 68 ? -10.823 3.987 -5.431 1.00 87.00 68 LEU A C 1
ATOM 545 O O . LEU A 1 68 ? -10.980 5.202 -5.493 1.00 87.00 68 LEU A O 1
ATOM 549 N N . HIS A 1 69 ? -11.796 3.157 -5.073 1.00 81.50 69 HIS A N 1
ATOM 550 C CA . HIS A 1 69 ? -13.173 3.573 -4.768 1.00 81.50 69 HIS A CA 1
ATOM 551 C C . HIS A 1 69 ? -13.741 2.886 -3.513 1.00 81.50 69 HIS A C 1
ATOM 553 O O . HIS A 1 69 ? -14.849 3.197 -3.075 1.00 81.50 69 HIS A O 1
ATOM 559 N N . THR A 1 70 ? -12.991 1.950 -2.935 1.00 74.19 70 THR A N 1
ATOM 560 C CA . THR A 1 70 ? -13.410 1.052 -1.859 1.00 74.19 70 THR A CA 1
ATOM 561 C C . THR A 1 70 ? -13.094 1.618 -0.478 1.00 74.19 70 THR A C 1
ATOM 563 O O . THR A 1 70 ? -12.104 2.314 -0.291 1.00 74.19 70 THR A O 1
ATOM 566 N N . ARG A 1 71 ? 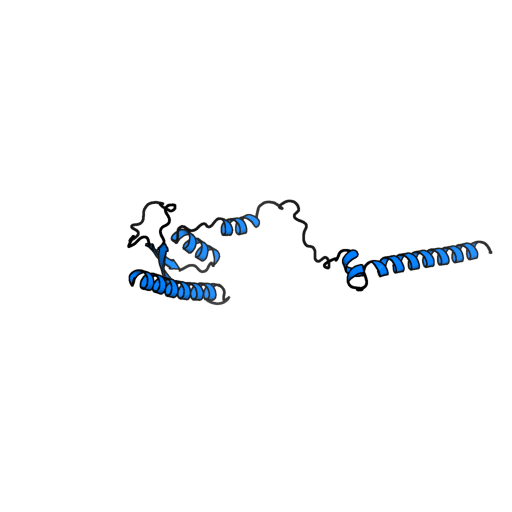-13.937 1.297 0.513 1.00 71.12 71 ARG A N 1
ATOM 567 C CA . ARG A 1 71 ? -13.746 1.709 1.920 1.00 71.12 71 ARG A CA 1
ATOM 568 C C . ARG A 1 71 ? -13.028 0.680 2.786 1.00 71.12 71 ARG A C 1
ATOM 570 O O . ARG A 1 71 ? -12.696 0.974 3.927 1.00 71.12 71 ARG A O 1
ATOM 577 N N . ASP A 1 72 ? -12.839 -0.523 2.267 1.00 82.44 72 ASP A N 1
ATOM 578 C CA . ASP A 1 72 ? -12.127 -1.574 2.977 1.00 82.44 72 ASP A CA 1
ATOM 579 C C . ASP A 1 72 ? -10.639 -1.519 2.626 1.00 82.44 72 ASP A C 1
ATOM 581 O O . ASP A 1 72 ? -10.266 -1.579 1.451 1.00 82.44 72 ASP A O 1
ATOM 585 N N . LEU A 1 73 ? -9.795 -1.405 3.650 1.00 84.88 73 LEU A N 1
ATOM 586 C CA . LEU A 1 73 ? -8.346 -1.351 3.503 1.00 84.88 73 LEU A CA 1
ATOM 587 C C . LEU A 1 73 ? -7.806 -2.642 2.881 1.00 84.88 73 LEU A C 1
ATOM 589 O O . LEU A 1 73 ? -6.967 -2.572 1.985 1.00 84.88 73 LEU A O 1
ATOM 593 N N . LEU A 1 74 ? -8.321 -3.805 3.289 1.00 86.75 74 LEU A N 1
ATOM 594 C CA . LEU A 1 74 ? -7.822 -5.095 2.816 1.00 86.75 74 LEU A CA 1
ATOM 595 C C . LEU A 1 74 ? -8.125 -5.288 1.333 1.00 86.75 74 LEU A C 1
ATOM 597 O O . LEU A 1 74 ? -7.214 -5.535 0.542 1.00 86.75 74 LEU A O 1
ATOM 601 N N . SER A 1 75 ? -9.385 -5.088 0.944 1.00 86.62 75 SER A N 1
ATOM 602 C CA . SER A 1 75 ? -9.804 -5.133 -0.459 1.00 86.62 75 SER A CA 1
ATOM 603 C C . SER A 1 75 ? -9.030 -4.133 -1.324 1.00 86.62 75 SER A C 1
ATOM 605 O O . SER A 1 75 ? -8.640 -4.456 -2.444 1.00 86.62 75 SER A O 1
ATOM 607 N N . THR A 1 76 ? -8.757 -2.935 -0.796 1.00 88.25 76 THR A N 1
ATOM 608 C CA . THR A 1 76 ? -7.989 -1.894 -1.498 1.00 88.25 76 THR A CA 1
ATOM 609 C C . THR A 1 76 ? -6.546 -2.339 -1.747 1.00 88.25 76 THR A C 1
ATOM 611 O O . THR A 1 76 ? -6.062 -2.240 -2.873 1.00 88.25 76 THR A O 1
ATOM 614 N N . VAL A 1 77 ? -5.863 -2.870 -0.727 1.00 88.75 77 VAL A N 1
ATOM 615 C CA . VAL A 1 77 ? -4.484 -3.371 -0.857 1.00 88.75 77 VAL A CA 1
ATOM 616 C C . VAL A 1 77 ? -4.426 -4.554 -1.822 1.00 88.75 77 VAL A C 1
ATOM 618 O O . VAL A 1 77 ? -3.574 -4.579 -2.709 1.00 88.75 77 VAL A O 1
ATOM 621 N N . LEU A 1 78 ? -5.365 -5.497 -1.712 1.00 88.75 78 LEU A N 1
ATOM 622 C CA . LEU A 1 78 ? -5.438 -6.655 -2.600 1.00 88.75 78 LEU A CA 1
ATOM 623 C C . LEU A 1 78 ? -5.632 -6.236 -4.062 1.00 88.75 78 LEU A C 1
ATOM 625 O O . LEU A 1 78 ? -4.950 -6.740 -4.952 1.00 88.75 78 LEU A O 1
ATOM 629 N N . TYR A 1 79 ? -6.527 -5.277 -4.303 1.00 88.44 79 TYR A N 1
ATOM 630 C CA . TYR A 1 79 ? -6.791 -4.737 -5.632 1.00 88.44 79 TYR A CA 1
ATOM 631 C C . TYR A 1 79 ? -5.549 -4.084 -6.254 1.00 88.44 79 TYR A C 1
ATOM 633 O O . TYR A 1 79 ? -5.264 -4.305 -7.433 1.00 88.44 79 TYR A O 1
ATOM 641 N N . ILE A 1 80 ? -4.777 -3.327 -5.465 1.00 90.12 80 ILE A N 1
ATOM 642 C CA . ILE A 1 80 ? -3.523 -2.704 -5.916 1.00 90.12 80 ILE A CA 1
ATOM 643 C C . ILE A 1 80 ? -2.492 -3.772 -6.281 1.00 90.12 80 ILE A C 1
ATOM 645 O O . ILE A 1 80 ? -1.928 -3.729 -7.373 1.00 90.12 80 ILE A O 1
ATOM 649 N N . LEU A 1 81 ? -2.257 -4.740 -5.389 1.00 89.00 81 LEU A N 1
ATOM 650 C CA . LEU A 1 81 ? -1.271 -5.799 -5.613 1.00 89.00 81 LEU A CA 1
ATOM 651 C C . LEU A 1 81 ? -1.621 -6.635 -6.843 1.00 89.00 81 LEU A C 1
ATOM 653 O O . LEU A 1 81 ? -0.756 -6.857 -7.688 1.00 89.00 81 LEU A O 1
ATOM 657 N N . ASN A 1 82 ? -2.894 -7.002 -6.998 1.00 88.44 82 ASN A N 1
ATOM 658 C CA . ASN A 1 82 ? -3.371 -7.734 -8.166 1.00 88.44 82 ASN A CA 1
ATOM 659 C C . ASN A 1 82 ? -3.200 -6.917 -9.460 1.00 88.44 82 ASN A C 1
ATOM 661 O O . ASN A 1 82 ? -2.699 -7.425 -10.459 1.00 88.44 82 ASN A O 1
ATOM 665 N N . SER A 1 83 ? -3.516 -5.616 -9.427 1.00 87.44 83 SER A N 1
ATOM 666 C CA . SER A 1 83 ? -3.306 -4.713 -10.572 1.00 87.44 83 SER A CA 1
ATOM 667 C C . SER A 1 83 ? -1.827 -4.620 -10.972 1.00 87.44 83 SER A C 1
ATOM 669 O O . SER A 1 83 ? -1.486 -4.541 -12.158 1.00 87.44 83 SER A O 1
ATOM 671 N N . CYS A 1 84 ? -0.930 -4.665 -9.986 1.00 84.81 84 CYS A N 1
ATOM 672 C CA . CYS A 1 84 ? 0.517 -4.656 -10.177 1.00 84.81 84 CYS A CA 1
ATOM 673 C C . CYS A 1 84 ? 1.119 -6.046 -10.464 1.00 84.81 84 CYS A C 1
ATOM 675 O O . CYS A 1 84 ? 2.325 -6.118 -10.691 1.00 84.81 84 CYS A O 1
ATOM 677 N N . SER A 1 85 ? 0.312 -7.116 -10.498 1.00 84.69 85 SER A N 1
ATOM 678 C CA . SER A 1 85 ? 0.768 -8.510 -10.641 1.00 84.69 85 SER A CA 1
ATOM 679 C C . SER A 1 85 ? 1.792 -8.912 -9.568 1.00 84.69 85 SER A C 1
ATOM 681 O O . SER A 1 85 ? 2.786 -9.577 -9.851 1.00 84.69 85 SER A O 1
ATOM 683 N N . LEU A 1 86 ? 1.574 -8.453 -8.334 1.00 84.88 86 LEU A N 1
ATOM 684 C CA . LEU A 1 86 ? 2.397 -8.763 -7.166 1.00 84.88 86 LEU A CA 1
ATOM 685 C C . LEU A 1 86 ? 1.753 -9.885 -6.345 1.00 84.88 86 LEU A C 1
ATOM 687 O O . LEU A 1 86 ? 0.528 -10.003 -6.302 1.00 84.88 86 LEU A O 1
ATOM 691 N N . SER A 1 87 ? 2.580 -10.693 -5.675 1.00 82.44 87 SER A N 1
ATOM 692 C CA . SER A 1 87 ? 2.086 -11.793 -4.840 1.00 82.44 87 SER A CA 1
ATOM 693 C C . SER A 1 87 ? 1.227 -11.278 -3.680 1.00 82.44 87 SER A C 1
ATOM 695 O O . SER A 1 87 ? 1.534 -10.272 -3.036 1.00 82.44 87 SER A O 1
ATOM 697 N N . ILE A 1 88 ? 0.144 -12.007 -3.419 1.00 85.81 88 ILE A N 1
ATOM 698 C CA . ILE A 1 88 ? -0.838 -11.758 -2.354 1.00 85.81 88 ILE A CA 1
ATOM 699 C C . ILE A 1 88 ? -0.814 -12.852 -1.274 1.00 85.81 88 ILE A C 1
ATOM 701 O O . ILE A 1 88 ? -1.601 -12.805 -0.327 1.00 85.81 88 ILE A O 1
ATOM 705 N N . GLU A 1 89 ? 0.099 -13.821 -1.388 1.00 82.31 89 GLU A N 1
ATOM 706 C CA . GLU A 1 89 ? 0.175 -15.020 -0.540 1.00 82.31 89 GLU A CA 1
ATOM 707 C C . GLU A 1 89 ? 0.269 -14.672 0.953 1.00 82.31 89 GLU A C 1
ATOM 709 O O . GLU A 1 89 ? -0.473 -15.209 1.778 1.00 82.31 89 GLU A O 1
ATOM 714 N N . HIS A 1 90 ? 1.121 -13.702 1.300 1.00 74.12 90 HIS A N 1
ATOM 715 C CA . HIS A 1 90 ? 1.335 -13.268 2.684 1.00 74.12 90 HIS A CA 1
ATOM 716 C C . HIS A 1 90 ? 0.117 -12.575 3.318 1.00 74.12 90 HIS A C 1
ATOM 718 O O . HIS A 1 90 ? 0.021 -12.507 4.539 1.00 74.12 90 HIS A O 1
ATOM 724 N N . ILE A 1 91 ? -0.814 -12.052 2.516 1.00 79.19 91 ILE A N 1
ATOM 725 C CA . ILE A 1 91 ? -2.031 -11.386 3.011 1.00 79.19 91 ILE A CA 1
ATOM 726 C C . ILE A 1 91 ? -3.177 -12.394 3.133 1.00 79.19 91 ILE A C 1
ATOM 728 O O . ILE A 1 91 ? -4.004 -12.306 4.041 1.00 79.19 91 ILE A O 1
ATOM 732 N N . GLN A 1 92 ? -3.225 -13.384 2.242 1.00 71.38 92 GLN A N 1
ATOM 733 C CA . GLN A 1 92 ? -4.215 -14.456 2.305 1.00 71.38 92 GLN A CA 1
ATOM 734 C C . GLN A 1 92 ? -3.995 -15.365 3.522 1.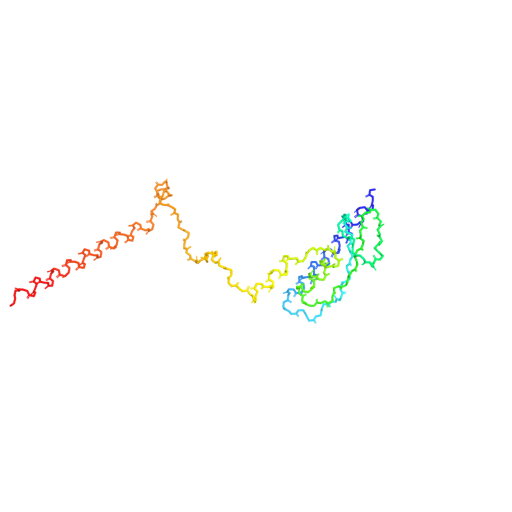00 71.38 92 GLN A C 1
ATOM 736 O O . GLN A 1 92 ? -4.965 -15.699 4.202 1.00 71.38 92 GLN A O 1
ATOM 741 N N . SER A 1 93 ? -2.739 -15.680 3.862 1.00 64.62 93 SER A N 1
ATOM 742 C C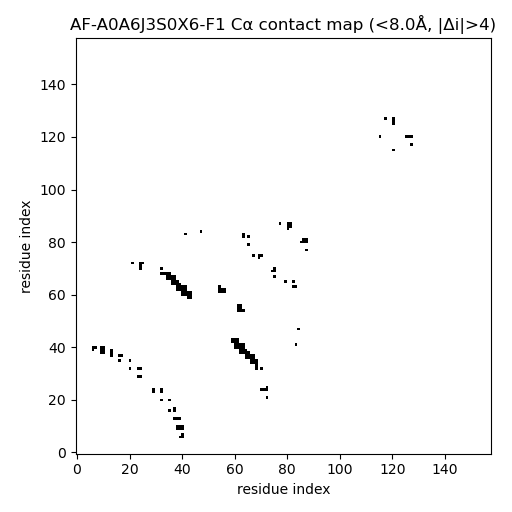A . SER A 1 93 ? -2.400 -16.522 5.021 1.00 64.62 93 SER A CA 1
ATOM 743 C C . SER A 1 93 ? -2.846 -15.932 6.369 1.00 64.62 93 SER A C 1
ATOM 745 O O . SER A 1 93 ? -3.223 -16.673 7.281 1.00 64.62 93 SER A O 1
ATOM 747 N N . LEU A 1 94 ? -2.866 -14.600 6.486 1.00 64.69 94 LEU A N 1
ATOM 748 C CA . LEU A 1 94 ? -3.352 -13.883 7.669 1.00 64.69 94 LEU A CA 1
ATOM 749 C C . LEU A 1 94 ? -4.875 -13.997 7.841 1.00 64.69 94 LEU A C 1
ATOM 751 O O . LEU A 1 94 ? -5.360 -14.033 8.968 1.00 64.69 94 LEU A O 1
ATOM 755 N N . ASN A 1 95 ? -5.629 -14.105 6.745 1.00 61.12 95 ASN A N 1
ATOM 756 C CA . ASN A 1 95 ? -7.087 -14.248 6.790 1.00 61.12 95 ASN A CA 1
ATOM 757 C C . ASN A 1 95 ? -7.527 -15.701 7.023 1.00 61.12 95 ASN A C 1
ATOM 759 O O . ASN A 1 95 ? -8.494 -15.947 7.742 1.00 61.12 95 ASN A O 1
ATOM 763 N N . THR A 1 96 ? -6.804 -16.684 6.474 1.00 55.44 96 THR A N 1
ATOM 764 C CA . THR A 1 96 ? -7.106 -18.114 6.679 1.00 55.44 96 THR A CA 1
ATOM 765 C C . THR A 1 96 ? -6.810 -18.594 8.103 1.00 55.44 96 THR A C 1
ATOM 767 O O . THR A 1 96 ? -7.377 -19.590 8.547 1.00 55.44 96 THR A O 1
ATOM 770 N N . ASN A 1 97 ? -5.978 -17.867 8.858 1.00 52.31 97 ASN A N 1
ATOM 771 C CA . ASN A 1 97 ? -5.691 -18.173 10.264 1.00 52.31 97 ASN A CA 1
ATOM 772 C C . ASN A 1 97 ? -6.886 -17.921 11.208 1.00 52.31 97 ASN A C 1
ATOM 774 O O . ASN A 1 97 ? -6.848 -18.316 12.368 1.00 52.31 97 ASN A O 1
ATOM 778 N N . VAL A 1 98 ? -7.970 -17.301 10.723 1.00 51.78 98 VAL A N 1
ATOM 779 C CA . VAL A 1 98 ? -9.178 -17.060 11.529 1.00 51.78 98 VAL A CA 1
ATOM 780 C C . VAL A 1 98 ? -10.103 -18.292 11.580 1.00 51.78 98 VAL A C 1
ATOM 782 O O . VAL A 1 98 ? -10.931 -18.375 12.486 1.00 51.78 98 VAL A O 1
ATOM 785 N N . HIS A 1 99 ? -9.971 -19.287 10.682 1.00 48.53 99 HIS A N 1
ATOM 786 C CA . HIS A 1 99 ? -10.904 -20.432 10.670 1.00 48.53 99 HIS A CA 1
ATOM 787 C C . HIS A 1 99 ? -10.349 -21.832 10.334 1.00 48.53 99 HIS A C 1
ATOM 789 O O . HIS A 1 99 ? -11.127 -22.722 10.002 1.00 48.53 99 HIS A O 1
ATOM 795 N N . SER A 1 100 ? -9.060 -22.132 10.499 1.00 45.34 100 SER A N 1
ATOM 796 C CA . SER A 1 100 ? -8.683 -23.554 10.577 1.00 45.34 100 SER A CA 1
ATOM 797 C C . SER A 1 100 ? -7.351 -23.820 11.259 1.00 45.34 100 SER A C 1
ATOM 799 O O . SER A 1 100 ? -6.286 -23.507 10.741 1.00 45.34 100 SER A O 1
ATOM 801 N N . GLN A 1 101 ? -7.505 -24.547 12.363 1.00 41.34 101 GLN A N 1
ATOM 802 C CA . GLN A 1 101 ? -6.557 -25.355 13.116 1.00 41.34 101 GLN A CA 1
ATOM 803 C C . GLN A 1 101 ? -5.603 -24.642 14.084 1.00 41.34 101 GLN A C 1
ATOM 805 O O . GLN A 1 101 ? -4.818 -23.784 13.690 1.00 41.34 101 GLN A O 1
ATOM 810 N N . PRO A 1 102 ? -5.602 -25.078 15.363 1.00 41.41 102 PRO A N 1
ATOM 811 C CA . PRO A 1 102 ? -4.537 -24.746 16.285 1.00 41.41 102 PRO A CA 1
ATOM 812 C C . PRO A 1 102 ? -3.267 -25.392 15.738 1.00 41.41 102 PRO A C 1
ATOM 814 O O . PRO A 1 102 ? -3.103 -26.615 15.775 1.00 41.41 102 PRO A O 1
ATOM 817 N N . LEU A 1 103 ? -2.389 -24.563 15.178 1.00 39.47 103 LEU A N 1
ATOM 818 C CA . LEU A 1 103 ? -1.020 -24.949 14.895 1.00 39.47 103 LEU A CA 1
ATOM 819 C C . LEU A 1 103 ? -0.441 -25.481 16.205 1.00 39.47 103 LEU A C 1
ATOM 821 O O . LEU A 1 103 ? -0.380 -24.772 17.211 1.00 39.47 103 LEU A O 1
ATOM 825 N N . LYS A 1 104 ? -0.111 -26.770 16.194 1.00 50.03 104 LYS A N 1
ATOM 826 C CA . LYS A 1 104 ? 0.502 -27.469 17.312 1.00 50.03 104 LYS A CA 1
ATOM 827 C C . LYS A 1 104 ? 1.718 -26.675 17.788 1.00 50.03 104 LYS A C 1
ATOM 829 O O . LYS A 1 104 ? 2.710 -26.564 17.080 1.00 50.03 104 LYS A O 1
ATOM 834 N N . GLU A 1 105 ? 1.578 -26.142 18.996 1.00 45.53 105 GLU A N 1
ATOM 835 C CA . GLU A 1 105 ? 2.633 -26.110 20.003 1.00 45.53 105 GLU A CA 1
ATOM 836 C C . GLU A 1 105 ? 3.940 -25.419 19.583 1.00 45.53 105 GLU A C 1
ATOM 838 O O . GLU A 1 105 ? 5.031 -25.950 19.741 1.00 45.53 105 GLU A O 1
ATOM 843 N N . ALA A 1 106 ? 3.841 -24.169 19.130 1.00 44.41 106 ALA A N 1
ATOM 844 C CA . ALA A 1 106 ? 4.861 -23.187 19.476 1.00 44.41 106 ALA A CA 1
ATOM 845 C C . ALA A 1 106 ? 4.392 -22.526 20.771 1.00 44.41 106 ALA A C 1
ATOM 847 O O . ALA A 1 106 ? 3.501 -21.676 20.762 1.00 44.41 106 ALA A O 1
ATOM 848 N N . THR A 1 107 ? 4.911 -23.045 21.884 1.00 49.19 107 THR A N 1
ATOM 849 C CA . THR A 1 107 ? 4.766 -22.576 23.263 1.00 49.19 107 THR A CA 1
ATOM 850 C C . THR A 1 107 ? 4.308 -21.129 23.319 1.00 49.19 107 THR A C 1
ATOM 852 O O . THR A 1 107 ? 5.068 -20.221 22.984 1.00 49.19 107 THR A O 1
ATOM 855 N N . ARG A 1 108 ? 3.052 -20.932 23.746 1.00 49.41 108 ARG A N 1
ATOM 856 C CA . ARG A 1 108 ? 2.550 -19.631 24.182 1.00 49.41 108 ARG A CA 1
ATOM 857 C C . ARG A 1 108 ? 3.671 -18.980 24.979 1.00 49.41 108 ARG A C 1
ATOM 859 O O . ARG A 1 108 ? 4.057 -19.517 26.020 1.00 49.41 108 ARG A O 1
ATOM 866 N N . ILE A 1 109 ? 4.174 -17.844 24.511 1.00 54.59 109 ILE A N 1
ATOM 867 C CA . ILE A 1 109 ? 4.902 -16.922 25.371 1.00 54.59 109 ILE A CA 1
ATOM 868 C C . ILE A 1 109 ? 3.821 -16.364 26.301 1.00 54.59 109 ILE A C 1
ATOM 870 O O . ILE A 1 109 ? 3.275 -15.291 26.103 1.00 54.59 109 ILE A O 1
ATOM 874 N N . SER A 1 110 ? 3.387 -17.198 27.245 1.00 50.25 110 SER A N 1
ATOM 875 C CA . SER A 1 110 ? 2.749 -16.765 28.476 1.00 50.25 110 SER A CA 1
ATOM 876 C C . SER A 1 110 ? 3.625 -15.670 29.055 1.00 50.25 110 SER A C 1
ATOM 878 O O . SER A 1 110 ? 4.846 -15.821 28.961 1.00 50.25 110 SER A O 1
ATOM 880 N N . ASP A 1 111 ? 3.009 -14.655 29.657 1.00 58.19 111 ASP A N 1
ATOM 881 C CA . ASP A 1 111 ? 3.610 -13.579 30.455 1.00 58.19 111 ASP A CA 1
ATOM 882 C C . ASP A 1 111 ? 4.448 -14.119 31.631 1.00 58.19 111 ASP A C 1
ATOM 884 O O . ASP A 1 111 ? 4.204 -13.853 32.805 1.00 58.19 111 ASP A O 1
ATOM 888 N N . ARG A 1 112 ? 5.425 -14.967 31.330 1.00 64.75 112 ARG A N 1
ATOM 889 C CA . ARG A 1 112 ? 6.423 -15.463 32.249 1.00 64.75 112 ARG A CA 1
ATOM 890 C C . ARG A 1 112 ? 7.482 -14.377 32.271 1.00 64.75 112 ARG A C 1
ATOM 892 O O . ARG A 1 112 ? 7.986 -14.017 31.202 1.00 64.75 112 ARG A O 1
ATOM 899 N N . PRO A 1 113 ? 7.825 -13.860 33.454 1.00 68.00 113 PRO A N 1
ATOM 900 C CA . PRO A 1 113 ? 8.992 -13.014 33.602 1.00 68.00 113 PRO A CA 1
ATOM 901 C C . PRO A 1 113 ? 10.190 -13.669 32.907 1.00 68.00 113 PRO A C 1
ATOM 903 O O . PRO A 1 113 ? 10.366 -14.889 32.990 1.00 68.00 113 PRO A O 1
ATOM 906 N N . ILE A 1 114 ? 10.982 -12.869 32.190 1.00 72.44 114 ILE A N 1
ATOM 907 C CA . ILE A 1 114 ? 12.217 -13.333 31.552 1.00 72.44 114 ILE A CA 1
ATOM 908 C C . ILE A 1 114 ? 13.083 -13.950 32.650 1.00 72.44 114 ILE A C 1
ATOM 910 O O . ILE A 1 114 ? 13.544 -13.243 33.545 1.00 72.44 114 ILE A O 1
ATOM 914 N N . LYS A 1 115 ? 13.271 -15.270 32.594 1.00 75.50 115 LYS A N 1
ATOM 915 C CA . LYS A 1 115 ? 14.116 -15.988 33.542 1.00 75.50 115 LYS A CA 1
ATOM 916 C C . LYS A 1 115 ? 15.503 -16.148 32.944 1.00 75.50 115 LYS A C 1
ATOM 918 O O . LYS A 1 115 ? 15.653 -16.778 31.897 1.00 75.50 115 LYS A O 1
ATOM 923 N N . TRP A 1 116 ? 16.497 -15.573 33.608 1.00 83.12 116 TRP A N 1
ATOM 924 C CA . TRP A 1 116 ? 17.897 -15.751 33.247 1.00 83.12 116 TRP A CA 1
ATOM 925 C C . TRP A 1 116 ? 18.421 -17.081 33.792 1.00 83.12 116 TRP A C 1
ATOM 927 O O . TRP A 1 116 ? 17.905 -17.613 34.774 1.00 83.12 116 TRP A O 1
ATOM 937 N N . ASP A 1 117 ? 19.432 -17.642 33.135 1.00 81.25 117 ASP A N 1
ATOM 938 C CA . ASP A 1 117 ? 20.108 -18.838 33.636 1.00 81.25 117 ASP A CA 1
ATOM 939 C C . ASP A 1 117 ? 20.870 -18.536 34.943 1.00 81.25 117 ASP A C 1
ATOM 941 O O . ASP A 1 117 ? 21.345 -17.418 35.142 1.00 81.25 117 ASP A O 1
ATOM 945 N N . LYS A 1 118 ? 21.047 -19.532 35.824 1.00 81.00 118 LYS A N 1
ATOM 946 C CA . LYS A 1 118 ? 21.743 -19.368 37.119 1.00 81.00 118 LYS A CA 1
ATOM 947 C C . LYS A 1 118 ? 23.155 -18.786 36.981 1.00 81.00 118 LYS A C 1
ATOM 949 O O . LYS A 1 118 ? 23.620 -18.049 37.854 1.00 81.00 118 LYS A O 1
ATOM 954 N N . SER A 1 119 ? 23.830 -19.088 35.872 1.00 82.88 119 SER A N 1
ATOM 955 C CA . SER A 1 119 ? 25.159 -18.549 35.570 1.00 82.88 119 SER A CA 1
ATOM 956 C C . SER A 1 119 ? 25.170 -17.022 35.433 1.00 82.88 119 SER A C 1
ATOM 958 O O . SER A 1 119 ? 26.156 -16.389 35.809 1.00 82.88 119 SER A O 1
ATOM 960 N N . TYR A 1 120 ? 24.066 -16.409 34.989 1.00 85.31 120 TYR A N 1
ATOM 961 C CA . TYR A 1 120 ? 23.926 -14.955 34.886 1.00 85.31 120 TYR A CA 1
ATOM 962 C C . TYR A 1 120 ? 24.020 -14.275 36.256 1.00 85.31 120 TYR A C 1
ATOM 964 O O . TYR A 1 120 ? 24.760 -13.305 36.416 1.00 85.31 120 TYR A O 1
ATOM 972 N N . TYR A 1 121 ? 23.323 -14.803 37.262 1.00 82.31 121 TYR A N 1
ATOM 973 C CA . TYR A 1 121 ? 23.322 -14.257 38.624 1.00 82.31 121 TYR A CA 1
ATOM 974 C C . TYR A 1 121 ? 24.687 -14.424 39.304 1.00 82.31 121 TYR A C 1
ATOM 976 O O . TYR A 1 121 ? 25.191 -13.500 39.939 1.00 82.31 121 TYR A O 1
ATOM 984 N N . SER A 1 122 ? 25.351 -15.561 39.066 1.00 81.81 122 SER A N 1
ATOM 985 C CA . SER A 1 122 ? 26.715 -15.809 39.559 1.00 81.81 122 SER A CA 1
ATOM 986 C C . SER A 1 122 ? 27.746 -14.864 38.934 1.00 81.81 122 SER A C 1
ATOM 988 O O . SER A 1 122 ? 28.664 -14.413 39.614 1.00 81.81 122 SER A O 1
ATOM 990 N N . PHE A 1 123 ? 27.599 -14.554 37.642 1.00 85.00 123 PHE A N 1
ATOM 991 C CA . PHE A 1 123 ? 28.516 -13.676 36.914 1.00 85.00 123 PHE A CA 1
ATOM 992 C C . PHE A 1 123 ? 28.304 -12.193 37.239 1.00 85.00 123 PHE A C 1
ATOM 994 O O . PHE A 1 123 ? 29.264 -11.438 37.362 1.00 85.00 123 PHE A O 1
ATOM 1001 N N . THR A 1 124 ? 27.048 -11.766 37.367 1.00 83.44 124 THR A N 1
ATOM 1002 C CA . THR A 1 124 ? 26.699 -10.351 37.564 1.00 83.44 124 THR A CA 1
ATOM 1003 C C . THR A 1 124 ? 26.679 -9.921 39.029 1.00 83.44 124 THR A C 1
ATOM 1005 O O . THR A 1 124 ? 26.688 -8.725 39.310 1.00 83.44 124 THR A O 1
ATOM 1008 N N . GLY A 1 125 ? 26.630 -10.872 39.965 1.00 81.38 125 GLY A N 1
ATOM 1009 C CA . GLY A 1 125 ? 26.441 -10.591 41.387 1.00 81.38 125 GLY A CA 1
ATOM 1010 C C . GLY A 1 125 ? 25.016 -10.150 41.747 1.00 81.38 125 GLY A C 1
ATOM 1011 O O . GLY A 1 125 ? 24.762 -9.827 42.908 1.00 81.38 125 GLY A O 1
ATOM 1012 N N . PHE A 1 126 ? 24.081 -10.138 40.787 1.00 80.00 126 PHE A N 1
ATOM 1013 C CA . PHE A 1 126 ? 22.659 -9.963 41.075 1.00 80.00 126 PHE A CA 1
ATOM 1014 C C . PHE A 1 126 ? 22.102 -11.198 41.785 1.00 80.00 126 PHE A C 1
ATOM 1016 O O . PHE A 1 126 ? 22.510 -12.325 41.513 1.00 80.00 126 PHE A O 1
ATOM 1023 N N . LYS A 1 127 ? 21.148 -10.980 42.692 1.00 77.38 127 LYS A N 1
ATOM 1024 C CA . LYS A 1 127 ? 20.491 -12.056 43.437 1.00 77.38 127 LYS A CA 1
ATOM 1025 C C . LYS A 1 127 ? 19.505 -12.822 42.560 1.00 77.38 127 LYS A C 1
ATOM 1027 O O . LYS A 1 127 ? 18.724 -12.207 41.835 1.00 77.38 127 LYS A O 1
ATOM 1032 N N . ASP A 1 128 ? 19.570 -14.150 42.638 1.00 80.81 128 ASP A N 1
ATOM 1033 C CA . ASP A 1 128 ? 18.629 -15.057 41.981 1.00 80.81 128 ASP A CA 1
ATOM 1034 C C . ASP A 1 128 ? 17.286 -15.019 42.739 1.00 80.81 128 ASP A C 1
ATOM 1036 O O . ASP A 1 128 ? 17.262 -15.351 43.927 1.00 80.81 128 ASP A O 1
ATOM 1040 N N . PRO A 1 129 ? 16.173 -14.614 42.097 1.00 72.81 129 PRO A N 1
ATOM 1041 C CA . PRO A 1 129 ? 14.854 -14.576 42.730 1.00 72.81 129 PRO A CA 1
ATOM 1042 C C . PRO A 1 129 ? 14.384 -15.932 43.277 1.00 72.81 129 PRO A C 1
ATOM 1044 O O . PRO A 1 129 ? 13.587 -15.964 44.214 1.00 72.81 129 PRO A O 1
ATOM 1047 N N . ASP A 1 130 ? 14.865 -17.043 42.709 1.00 70.69 130 ASP A N 1
ATOM 1048 C CA . ASP A 1 130 ? 14.478 -18.393 43.129 1.00 70.69 130 ASP A CA 1
ATOM 1049 C C . ASP A 1 130 ? 15.257 -18.859 44.385 1.00 70.69 130 ASP A C 1
ATOM 1051 O O . ASP A 1 130 ? 14.825 -19.782 45.076 1.00 70.69 130 ASP A O 1
ATOM 1055 N N . GLU A 1 131 ? 16.384 -18.218 44.729 1.00 67.44 131 GLU A N 1
ATOM 1056 C CA . GLU A 1 131 ? 17.211 -18.585 45.894 1.00 67.44 131 GLU A CA 1
ATOM 1057 C C . GLU A 1 131 ? 16.535 -18.211 47.227 1.00 67.44 131 GLU A C 1
ATOM 1059 O O . GLU A 1 131 ? 16.594 -18.980 48.190 1.00 67.44 131 GLU A O 1
ATOM 1064 N N . ASP A 1 132 ? 15.825 -17.079 47.267 1.00 61.16 132 ASP A N 1
ATOM 1065 C CA . ASP A 1 132 ? 15.044 -16.658 48.438 1.00 61.16 132 ASP A CA 1
ATOM 1066 C C . ASP A 1 132 ? 13.815 -17.554 48.647 1.00 61.16 132 ASP A C 1
ATOM 1068 O O . ASP A 1 132 ? 13.439 -17.847 49.785 1.00 61.16 132 ASP A O 1
ATOM 1072 N N . LEU A 1 133 ? 13.211 -18.049 47.560 1.00 61.47 133 LEU A N 1
ATOM 1073 C CA . LEU A 1 133 ? 12.035 -18.912 47.628 1.00 61.47 133 LEU A CA 1
ATOM 1074 C C . LEU A 1 133 ? 12.370 -20.239 48.331 1.00 61.47 133 LEU A C 1
ATOM 1076 O O . LEU A 1 133 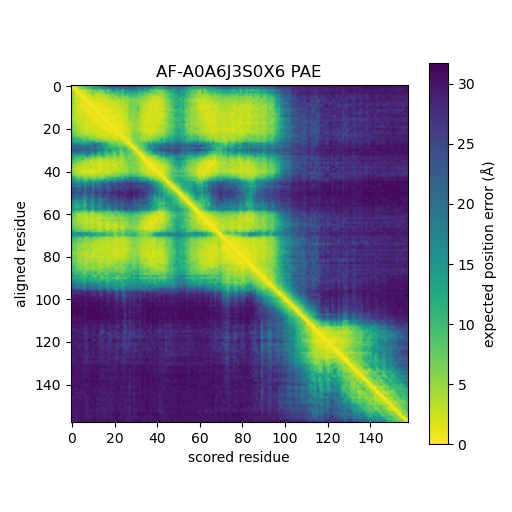? 11.667 -20.640 49.255 1.00 61.47 133 LEU A O 1
ATOM 1080 N N . GLU A 1 134 ? 13.479 -20.885 47.964 1.00 61.72 134 GLU A N 1
ATOM 1081 C CA . GLU A 1 134 ? 13.946 -22.133 48.591 1.00 61.72 134 GLU A CA 1
ATOM 1082 C C . GLU A 1 134 ? 14.289 -21.957 50.083 1.00 61.72 134 GLU A C 1
ATOM 1084 O O . GLU A 1 134 ? 14.043 -22.853 50.898 1.00 61.72 134 GLU A O 1
ATOM 1089 N N . GLN A 1 135 ? 14.819 -20.793 50.476 1.00 60.88 135 GLN A N 1
ATOM 1090 C CA . GLN A 1 135 ? 15.078 -20.486 51.886 1.00 60.88 135 GLN A CA 1
ATOM 1091 C C . GLN A 1 135 ? 13.781 -20.304 52.679 1.00 60.88 135 GLN A C 1
ATOM 1093 O O . GLN A 1 135 ? 13.662 -20.854 53.778 1.00 60.88 135 GLN A O 1
ATOM 1098 N N . VAL A 1 136 ? 12.792 -19.607 52.110 1.00 58.72 136 VAL A N 1
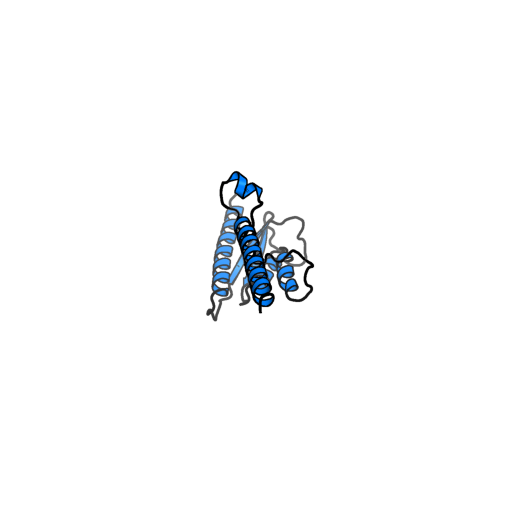ATOM 1099 C CA . VAL A 1 136 ? 11.461 -19.443 52.715 1.00 58.72 136 VAL A CA 1
ATOM 1100 C C . VAL A 1 136 ? 10.780 -20.801 52.893 1.00 58.72 136 VAL A C 1
ATOM 1102 O O . VAL A 1 136 ? 10.350 -21.119 54.002 1.00 58.72 136 VAL A O 1
ATOM 1105 N N . TRP A 1 137 ? 10.789 -21.662 51.870 1.00 56.03 137 TRP A N 1
ATOM 1106 C CA . TRP A 1 137 ? 10.241 -23.023 51.957 1.00 56.03 137 TRP A CA 1
ATOM 1107 C C . TRP A 1 137 ? 10.932 -23.879 53.029 1.00 56.03 137 TRP A C 1
ATOM 1109 O O . TRP A 1 137 ? 10.279 -24.634 53.761 1.00 56.03 137 TRP A O 1
ATOM 1119 N N . ARG A 1 138 ? 12.256 -23.755 53.173 1.00 59.00 138 ARG A N 1
ATOM 1120 C CA . ARG A 1 138 ? 13.035 -24.488 54.184 1.00 59.00 138 ARG A CA 1
ATOM 1121 C C . ARG A 1 138 ? 12.773 -23.979 55.608 1.00 59.00 138 ARG A C 1
ATOM 1123 O O . ARG A 1 138 ? 12.765 -24.764 56.559 1.00 59.00 138 ARG A O 1
ATOM 1130 N N . MET A 1 139 ? 12.539 -22.680 55.773 1.00 58.69 139 MET A N 1
ATOM 1131 C CA . MET A 1 139 ? 12.194 -22.088 57.068 1.00 58.69 139 MET A CA 1
ATOM 1132 C C . MET A 1 139 ? 10.757 -22.437 57.471 1.00 58.69 139 MET A C 1
ATOM 1134 O O . MET A 1 139 ? 10.537 -22.844 58.611 1.00 58.69 139 MET A O 1
ATOM 1138 N N . GLU A 1 140 ? 9.797 -22.383 56.545 1.00 58.78 140 GLU A N 1
ATOM 1139 C CA . GLU A 1 140 ? 8.399 -22.745 56.811 1.00 58.78 140 GLU A CA 1
ATOM 1140 C C . GLU A 1 140 ? 8.241 -24.213 57.213 1.00 58.78 140 GLU A C 1
ATOM 1142 O O . GLU A 1 140 ? 7.597 -24.506 58.221 1.00 58.78 140 GLU A O 1
ATOM 1147 N N . THR A 1 141 ? 8.892 -25.137 56.502 1.00 59.53 141 THR A N 1
ATOM 1148 C CA . THR A 1 141 ? 8.858 -26.569 56.850 1.00 59.53 141 THR A CA 1
ATOM 1149 C C . THR A 1 141 ? 9.439 -26.842 58.235 1.00 59.53 141 THR A C 1
ATOM 1151 O O . THR A 1 141 ? 8.873 -27.635 58.986 1.00 59.53 141 THR A O 1
ATOM 1154 N N . THR A 1 142 ? 10.502 -26.135 58.627 1.00 61.31 142 THR A N 1
ATOM 1155 C CA . THR A 1 142 ? 11.094 -26.262 59.968 1.00 61.31 142 THR A CA 1
ATOM 1156 C C . THR A 1 142 ? 10.169 -25.704 61.059 1.00 61.31 142 THR A C 1
ATOM 1158 O O . THR A 1 142 ? 10.036 -26.309 62.124 1.00 61.31 142 THR A O 1
ATOM 1161 N N . LEU A 1 143 ? 9.477 -24.586 60.803 1.00 60.16 143 LEU A N 1
ATOM 1162 C CA . LEU A 1 143 ? 8.516 -24.010 61.751 1.00 60.16 143 LEU A CA 1
ATOM 1163 C C . LEU A 1 143 ? 7.254 -24.864 61.916 1.00 60.16 143 LEU A C 1
ATOM 1165 O O . LEU A 1 143 ? 6.727 -24.945 63.025 1.00 60.16 143 LEU A O 1
ATOM 1169 N N . ILE A 1 144 ? 6.781 -25.505 60.846 1.00 63.88 144 ILE A N 1
ATOM 1170 C CA . ILE A 1 144 ? 5.655 -26.448 60.901 1.00 63.88 144 ILE A CA 1
ATOM 1171 C C . ILE A 1 144 ? 6.049 -27.669 61.738 1.00 63.88 144 ILE A C 1
ATOM 1173 O O . ILE A 1 144 ? 5.342 -28.019 62.678 1.00 63.88 144 ILE A O 1
ATOM 1177 N N . PHE A 1 145 ? 7.233 -28.236 61.491 1.00 64.62 145 PHE A N 1
ATOM 1178 C CA . PHE A 1 145 ? 7.733 -29.387 62.242 1.00 64.62 145 PHE A CA 1
ATOM 1179 C C . PHE A 1 145 ? 7.879 -29.093 63.744 1.00 64.62 145 PHE A C 1
ATOM 1181 O O . PHE A 1 145 ? 7.461 -29.888 64.583 1.00 64.62 145 PHE A O 1
ATOM 1188 N N . LEU A 1 146 ? 8.432 -27.931 64.108 1.00 64.69 146 LEU A N 1
ATOM 1189 C CA . LEU A 1 146 ? 8.583 -27.530 65.512 1.00 64.69 146 LEU A CA 1
ATOM 1190 C C . LEU A 1 146 ? 7.236 -27.268 66.201 1.00 64.69 146 LEU A C 1
ATOM 1192 O O . LEU A 1 146 ? 7.079 -27.604 67.376 1.00 64.69 146 LEU A O 1
ATOM 1196 N N . LYS A 1 147 ? 6.254 -26.705 65.484 1.00 63.16 147 LYS A N 1
ATOM 1197 C CA . LYS A 1 147 ? 4.887 -26.542 66.000 1.00 63.16 147 LYS A CA 1
ATOM 1198 C C . LYS A 1 147 ? 4.220 -27.894 66.245 1.00 63.16 147 LYS A C 1
ATOM 1200 O O . LYS A 1 147 ? 3.623 -28.076 67.304 1.00 63.16 147 LYS A O 1
ATOM 1205 N N . ASP A 1 148 ? 4.390 -28.847 65.334 1.00 61.56 148 ASP A N 1
ATOM 1206 C CA . ASP A 1 148 ? 3.813 -30.186 65.465 1.00 61.56 148 ASP A CA 1
ATOM 1207 C C . ASP A 1 148 ? 4.441 -30.974 66.625 1.00 61.56 148 ASP A C 1
ATOM 1209 O O . ASP A 1 148 ? 3.721 -31.579 67.420 1.00 61.56 148 ASP A O 1
ATOM 1213 N N . TYR A 1 149 ? 5.764 -30.906 66.814 1.00 62.97 149 TYR A N 1
ATOM 1214 C CA . TYR A 1 149 ? 6.415 -31.532 67.972 1.00 62.97 149 TYR A CA 1
ATOM 1215 C C . TYR A 1 149 ? 5.968 -30.929 69.308 1.00 62.97 149 TYR A C 1
ATOM 1217 O O . TYR A 1 149 ? 5.763 -31.672 70.270 1.00 62.97 149 TYR A O 1
ATOM 1225 N N . GLN A 1 150 ? 5.775 -29.608 69.378 1.00 58.12 150 GLN A N 1
ATOM 1226 C CA . GLN A 1 150 ? 5.280 -28.947 70.587 1.00 58.12 150 GLN A CA 1
ATOM 1227 C C . GLN A 1 150 ? 3.848 -29.395 70.923 1.00 58.12 150 GLN A C 1
ATOM 1229 O O . GLN A 1 150 ? 3.554 -29.675 72.084 1.00 58.12 150 GLN A O 1
ATOM 1234 N N . VAL A 1 151 ? 2.976 -29.535 69.917 1.00 59.22 151 VAL A N 1
ATOM 1235 C CA . VAL A 1 151 ? 1.603 -30.043 70.092 1.00 59.22 151 VAL A CA 1
ATOM 1236 C C . VAL A 1 151 ? 1.617 -31.496 70.578 1.00 59.22 151 VAL A C 1
ATOM 1238 O O . VAL A 1 151 ? 0.960 -31.823 71.568 1.00 59.22 151 VAL A O 1
ATOM 1241 N N . ILE A 1 152 ? 2.434 -32.358 69.967 1.00 57.97 152 ILE A N 1
ATOM 1242 C CA . ILE A 1 152 ? 2.549 -33.774 70.352 1.00 57.97 152 ILE A CA 1
ATOM 1243 C C . ILE A 1 152 ? 3.071 -33.932 71.791 1.00 57.97 152 ILE A C 1
ATOM 1245 O O . ILE A 1 152 ? 2.588 -34.795 72.527 1.00 57.97 152 ILE A O 1
ATOM 1249 N N . LEU A 1 153 ? 4.019 -33.094 72.223 1.00 54.94 153 LEU A N 1
ATOM 1250 C CA . LEU A 1 153 ? 4.535 -33.109 73.595 1.00 54.94 153 LEU A CA 1
ATOM 1251 C C . LEU A 1 153 ? 3.493 -32.624 74.615 1.00 54.94 153 LEU A C 1
ATOM 1253 O O . LEU A 1 153 ? 3.417 -33.188 75.705 1.00 54.94 153 LEU A O 1
ATOM 1257 N N . THR A 1 154 ? 2.641 -31.655 74.262 1.00 55.25 154 THR A N 1
ATOM 1258 C CA . THR A 1 154 ? 1.547 -31.206 75.146 1.00 55.25 154 THR A CA 1
ATOM 1259 C C . THR A 1 154 ? 0.408 -32.220 75.286 1.00 55.25 154 THR A C 1
ATOM 1261 O O . THR A 1 154 ? -0.225 -32.274 76.335 1.00 55.25 154 THR A O 1
ATOM 1264 N N . CYS A 1 155 ? 0.171 -33.073 74.283 1.00 55.66 155 CYS A N 1
ATOM 1265 C CA . CYS A 1 155 ? -0.876 -34.102 74.333 1.00 55.66 155 CYS A CA 1
ATOM 1266 C C . CYS A 1 155 ? -0.473 -35.378 75.092 1.00 55.66 155 CYS A C 1
ATOM 1268 O O . CYS A 1 155 ? -1.323 -36.231 75.332 1.00 55.66 155 CYS A O 1
ATOM 1270 N N . ARG A 1 156 ? 0.810 -35.545 75.447 1.00 54.00 156 ARG A N 1
ATOM 1271 C CA . ARG A 1 156 ? 1.330 -36.770 76.086 1.00 54.00 156 ARG A CA 1
ATOM 1272 C C . ARG A 1 156 ? 1.588 -36.629 77.594 1.00 54.00 156 ARG A C 1
ATOM 1274 O O . ARG A 1 156 ? 2.071 -37.574 78.209 1.00 54.00 156 ARG A O 1
ATOM 1281 N N . GLY A 1 157 ? 1.277 -35.471 78.178 1.00 54.88 157 GLY A N 1
ATOM 1282 C CA . GLY A 1 157 ? 1.490 -35.156 79.596 1.00 54.88 157 GLY A CA 1
ATOM 1283 C C . GLY A 1 157 ? 0.235 -34.678 80.332 1.00 54.88 157 GLY A C 1
ATOM 1284 O O . GLY A 1 157 ? 0.351 -33.780 81.162 1.00 54.88 157 GLY A O 1
ATOM 1285 N N . GLY A 1 158 ? -0.938 -35.230 80.003 1.00 43.00 158 GLY A N 1
ATOM 1286 C CA . GLY A 1 158 ? -2.210 -35.013 80.705 1.00 43.00 158 GLY A CA 1
ATOM 1287 C C . GLY A 1 158 ? -2.820 -36.327 81.162 1.00 43.00 158 GLY A C 1
ATOM 1288 O O . GLY A 1 158 ? -2.729 -37.298 80.377 1.00 43.00 158 GLY A O 1
#

Mean predicted aligned error: 18.78 Å

Sequence (158 aa):
MTLNIVFQEVNENSLKSLSAYLENLQKPGFKSLKPTQLMFYVRQTDQNSSDGQEHFSTSGFRAVKFTLHTRDLLSTVLYILNSCSLSIEHIQSLNTNVHSQPLKEATRISDRPIKWDKSYYSFTGFKDPDEDLEQVWRMETTLIFLKDYQVILTCRGG

InterPro domains:
  IPR027986 T-cell activation inhibitor, mitochondrial [PTHR31596] (8-144)
  IPR028031 Domain of unknown function DUF4460 [PF14687] (8-86)

pLDDT: mean 71.86, std 15.43, range [39.47, 94.19]